Protein AF-A0A7V5KXV4-F1 (afdb_monomer)

Foldseek 3Di:
DDDDDDDDDQDPVRVPPDQLVVVCVVDVPDDSVNSVVCVVVVVDDDPD

Secondary structure (DSSP, 8-state):
-----------TTTTTS-HHHHHHHH-TT--HHHHHHHHHTT---S--

Solvent-accessible surface area (backbone atoms only — not comparable to full-atom values): 3253 Å² total; per-residue (Å²): 135,85,85,83,84,83,90,82,84,81,46,84,89,53,65,82,54,55,67,37,56,50,48,27,70,74,31,94,91,34,51,50,70,54,33,41,50,38,50,76,72,63,72,63,78,81,95,116

pLDDT: mean 85.26, std 8.1, range [52.41, 93.25]

Nearest PDB structures (foldseek):
  7vp4-assembly2_F  TM=4.230E-01  e=9.101E+00  Arabidopsis thaliana

Mean predicted aligned error: 4.58 Å

Structure (mmCIF, N/CA/C/O backbone):
data_AF-A0A7V5KXV4-F1
#
_entry.id   AF-A0A7V5KXV4-F1
#
loop_
_atom_site.group_PDB
_atom_site.id
_atom_site.type_symbol
_atom_site.label_atom_id
_atom_site.label_alt_id
_atom_site.label_comp_id
_atom_site.label_asym_id
_atom_site.label_entity_id
_atom_site.label_seq_id
_atom_site.pdbx_PDB_ins_code
_atom_site.Cartn_x
_atom_site.Cartn_y
_atom_site.Cartn_z
_atom_site.occupancy
_atom_site.B_iso_or_equiv
_atom_site.auth_seq_id
_atom_site.auth_comp_id
_atom_site.auth_asym_id
_atom_site.auth_atom_id
_atom_site.pdbx_PDB_model_num
ATOM 1 N N . MET A 1 1 ? -10.749 -19.758 -4.691 1.00 52.41 1 MET A N 1
ATOM 2 C CA . MET A 1 1 ? -10.370 -18.352 -4.416 1.00 52.41 1 MET A CA 1
ATOM 3 C C . MET A 1 1 ? -10.359 -17.599 -5.732 1.00 52.41 1 MET A C 1
ATOM 5 O O . MET A 1 1 ? -9.758 -18.097 -6.673 1.00 52.41 1 MET A O 1
ATOM 9 N N . LYS A 1 2 ? -11.042 -16.455 -5.825 1.00 63.66 2 LYS A N 1
ATOM 10 C CA . LYS A 1 2 ? -10.997 -15.599 -7.017 1.00 63.66 2 LYS A CA 1
ATOM 11 C C . LYS A 1 2 ? -9.847 -14.609 -6.832 1.00 63.66 2 LYS A C 1
ATOM 13 O O . LYS A 1 2 ? -9.864 -13.851 -5.869 1.00 63.66 2 LYS A O 1
ATOM 18 N N . LEU A 1 3 ? -8.833 -14.672 -7.691 1.00 71.25 3 LEU A N 1
ATOM 19 C CA . LEU A 1 3 ? -7.732 -13.711 -7.684 1.00 71.25 3 LEU A CA 1
ATOM 20 C C . LEU A 1 3 ? -8.258 -12.390 -8.264 1.00 71.25 3 LEU A C 1
ATOM 22 O O . LEU A 1 3 ? -8.722 -12.366 -9.403 1.00 71.25 3 LEU A O 1
ATOM 26 N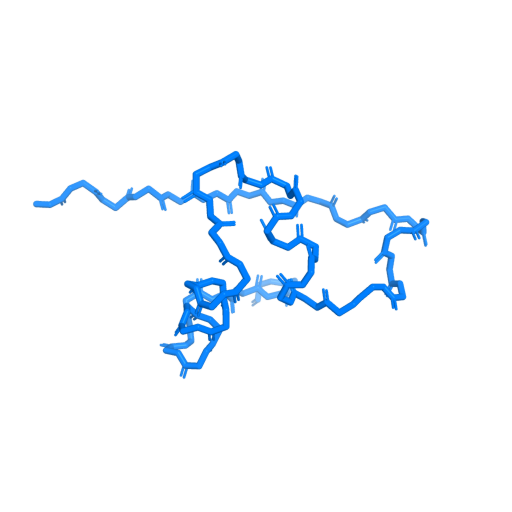 N . ALA A 1 4 ? -8.238 -11.318 -7.475 1.00 79.25 4 ALA A N 1
ATOM 27 C CA . ALA A 1 4 ? -8.537 -9.979 -7.966 1.00 79.25 4 ALA A CA 1
ATOM 28 C C . ALA A 1 4 ? -7.233 -9.350 -8.470 1.00 79.25 4 ALA A C 1
ATOM 30 O O . ALA A 1 4 ? -6.303 -9.146 -7.691 1.00 79.25 4 ALA A O 1
ATOM 31 N N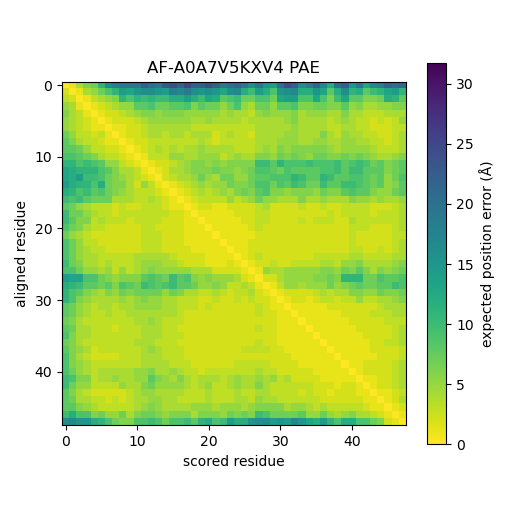 . ILE A 1 5 ? -7.156 -9.090 -9.775 1.00 85.25 5 ILE A N 1
ATOM 32 C CA . ILE A 1 5 ? -6.019 -8.412 -10.400 1.00 85.25 5 ILE A CA 1
ATOM 33 C C . ILE A 1 5 ? -6.431 -6.962 -10.636 1.00 85.25 5 ILE A C 1
ATOM 35 O O . ILE A 1 5 ? -7.429 -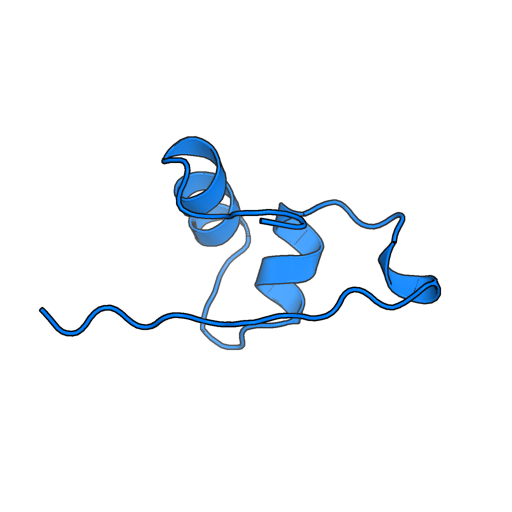6.700 -11.306 1.00 85.25 5 ILE A O 1
ATOM 39 N N . HIS A 1 6 ? -5.663 -6.028 -10.080 1.00 86.25 6 HIS A N 1
ATOM 40 C CA . HIS A 1 6 ? -5.865 -4.597 -10.268 1.00 86.25 6 HIS A CA 1
ATOM 41 C C . HIS A 1 6 ? -4.746 -4.041 -11.146 1.00 86.25 6 HIS A C 1
ATOM 43 O O . HIS A 1 6 ? -3.570 -4.203 -10.828 1.00 86.25 6 HIS A O 1
ATOM 49 N N . HIS A 1 7 ? -5.118 -3.366 -12.233 1.00 87.25 7 HIS A N 1
ATOM 50 C CA . HIS A 1 7 ? -4.188 -2.601 -13.057 1.00 87.25 7 HIS A CA 1
ATOM 51 C C . HIS A 1 7 ? -4.302 -1.129 -12.67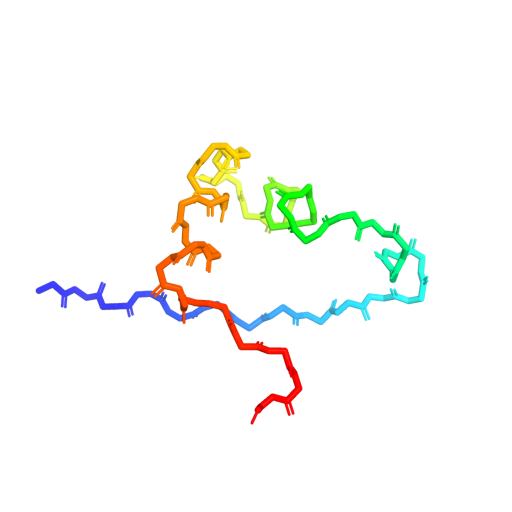9 1.00 87.25 7 HIS A C 1
ATOM 53 O O . HIS A 1 7 ? -5.382 -0.546 -12.758 1.00 87.25 7 HIS A O 1
ATOM 59 N N . LEU A 1 8 ? -3.189 -0.546 -12.246 1.00 87.88 8 LEU A N 1
ATOM 60 C CA . LEU A 1 8 ? -3.104 0.847 -11.831 1.00 87.88 8 LEU A CA 1
ATOM 61 C C . LEU A 1 8 ? -2.104 1.569 -12.730 1.00 87.88 8 LEU A C 1
ATOM 63 O O . LEU A 1 8 ? -1.039 1.032 -13.033 1.00 87.88 8 LEU A O 1
ATOM 67 N N . GLN A 1 9 ? -2.450 2.784 -13.149 1.00 87.69 9 GLN A N 1
ATOM 68 C CA . GLN A 1 9 ? -1.569 3.641 -13.929 1.00 87.69 9 GLN A CA 1
ATOM 69 C C . GLN A 1 9 ? -1.093 4.795 -13.050 1.00 87.69 9 GLN A C 1
ATOM 71 O O . GLN A 1 9 ? -1.891 5.583 -12.540 1.00 87.69 9 GLN A O 1
ATOM 76 N N . VAL A 1 10 ? 0.223 4.885 -12.872 1.00 86.75 10 VAL A N 1
ATOM 77 C CA . VAL A 1 10 ? 0.849 5.949 -12.087 1.00 86.75 10 VAL A CA 1
ATOM 78 C C . VAL A 1 10 ? 0.924 7.208 -12.950 1.00 86.75 10 VAL A C 1
ATOM 80 O O . VAL A 1 10 ? 1.487 7.190 -14.046 1.00 86.75 10 VAL A O 1
ATOM 83 N N . SER A 1 11 ? 0.338 8.303 -12.469 1.00 84.81 11 SER A N 1
ATOM 84 C CA . SER A 1 11 ? 0.443 9.619 -13.103 1.00 84.81 11 SER A CA 1
ATOM 85 C C . SER A 1 11 ? 1.773 10.291 -12.743 1.00 84.81 11 SER A C 1
ATOM 87 O O . SER A 1 11 ? 2.425 9.938 -11.758 1.00 84.81 11 SER A O 1
ATOM 89 N N . SER A 1 12 ? 2.179 11.313 -13.498 1.00 81.56 12 SER A N 1
ATOM 90 C CA . SER A 1 12 ? 3.395 12.089 -13.200 1.00 81.56 12 SER A CA 1
ATOM 91 C C . SER A 1 12 ? 3.388 12.684 -11.783 1.00 81.56 12 SER A C 1
ATOM 93 O O . SER A 1 12 ? 4.426 12.701 -11.123 1.00 81.56 12 SER A O 1
ATOM 95 N N . GLU A 1 13 ? 2.221 13.086 -11.277 1.00 80.88 13 GLU A N 1
ATOM 96 C CA . GLU A 1 13 ? 2.030 13.636 -9.926 1.00 80.88 13 GLU A CA 1
ATOM 97 C C . GLU A 1 13 ? 2.223 12.596 -8.814 1.00 80.88 13 GLU A C 1
ATOM 99 O O . GLU A 1 13 ? 2.701 12.917 -7.726 1.00 80.88 13 GLU A O 1
ATOM 104 N N . THR A 1 14 ? 1.896 11.333 -9.091 1.00 82.12 14 THR A N 1
ATOM 105 C CA . THR A 1 14 ? 2.019 10.225 -8.128 1.00 82.12 14 THR A CA 1
ATOM 106 C C . THR A 1 14 ? 3.330 9.450 -8.274 1.00 82.12 14 THR A C 1
ATOM 108 O O . THR A 1 14 ? 3.680 8.665 -7.397 1.00 82.12 14 THR A O 1
ATOM 111 N N . SER A 1 15 ? 4.124 9.741 -9.311 1.00 77.12 15 SER A N 1
ATOM 112 C CA . SER A 1 15 ? 5.395 9.063 -9.623 1.00 77.12 15 SER A CA 1
ATOM 113 C C . SER A 1 15 ? 6.469 9.126 -8.528 1.00 77.12 15 SER A C 1
ATOM 115 O O . SER A 1 15 ? 7.377 8.299 -8.509 1.00 77.12 15 SER A O 1
ATOM 117 N N . ARG A 1 16 ? 6.379 10.089 -7.603 1.00 85.06 16 ARG A N 1
ATOM 118 C CA . ARG A 1 16 ? 7.310 10.246 -6.468 1.00 85.06 16 ARG A CA 1
ATOM 119 C C . ARG A 1 16 ? 6.758 9.706 -5.150 1.00 85.06 16 ARG A C 1
ATOM 121 O O . ARG A 1 16 ? 7.423 9.813 -4.120 1.00 85.06 16 ARG A O 1
ATOM 128 N N . GLN A 1 17 ? 5.543 9.165 -5.156 1.00 86.38 17 GLN A N 1
ATOM 129 C CA . GLN A 1 17 ? 4.956 8.565 -3.966 1.00 86.38 17 GLN A CA 1
ATOM 130 C C . GLN A 1 17 ? 5.556 7.187 -3.716 1.00 86.38 17 GLN A C 1
ATOM 132 O O . GLN A 1 17 ? 5.947 6.469 -4.637 1.00 86.38 17 GLN A O 1
ATOM 137 N N . ARG A 1 18 ? 5.600 6.786 -2.444 1.00 88.81 18 ARG A N 1
ATOM 138 C CA . ARG A 1 18 ? 5.951 5.407 -2.123 1.00 88.81 18 ARG A CA 1
ATOM 139 C C . ARG A 1 18 ? 4.863 4.471 -2.633 1.00 88.81 18 ARG A C 1
ATOM 141 O O . ARG A 1 18 ? 3.677 4.746 -2.462 1.00 88.81 18 ARG A O 1
ATOM 148 N N . LEU A 1 19 ? 5.270 3.320 -3.155 1.00 87.50 19 LEU A N 1
ATOM 149 C CA . LEU A 1 19 ? 4.355 2.314 -3.690 1.00 87.50 19 LEU A CA 1
ATOM 150 C C . LEU A 1 19 ? 3.288 1.882 -2.669 1.00 87.50 19 LEU A C 1
ATOM 152 O O . LEU A 1 19 ? 2.113 1.811 -3.008 1.00 87.50 19 LEU A O 1
ATOM 156 N N . ASP A 1 20 ? 3.660 1.681 -1.399 1.00 88.25 20 ASP A N 1
ATOM 157 C CA . ASP A 1 20 ? 2.708 1.323 -0.335 1.00 88.25 20 ASP A CA 1
ATOM 158 C C . ASP A 1 20 ? 1.670 2.423 -0.059 1.00 88.25 20 ASP A C 1
ATOM 160 O O . ASP A 1 20 ? 0.535 2.121 0.304 1.00 88.25 20 ASP A O 1
ATOM 164 N N . GLN A 1 21 ? 2.046 3.694 -0.233 1.00 89.56 21 GLN A N 1
ATOM 165 C CA . GLN A 1 21 ? 1.132 4.830 -0.093 1.00 89.56 21 GLN A CA 1
ATOM 166 C C . GLN A 1 21 ? 0.192 4.928 -1.291 1.00 89.56 21 GLN A C 1
ATOM 168 O O . GLN A 1 21 ? -1.013 5.064 -1.101 1.00 89.56 21 GLN A O 1
ATOM 173 N N . TYR A 1 22 ? 0.736 4.807 -2.500 1.00 91.69 22 TYR A N 1
ATOM 174 C CA . TYR A 1 22 ? -0.038 4.863 -3.734 1.00 91.69 22 TYR A CA 1
ATOM 175 C C . TYR A 1 22 ? -1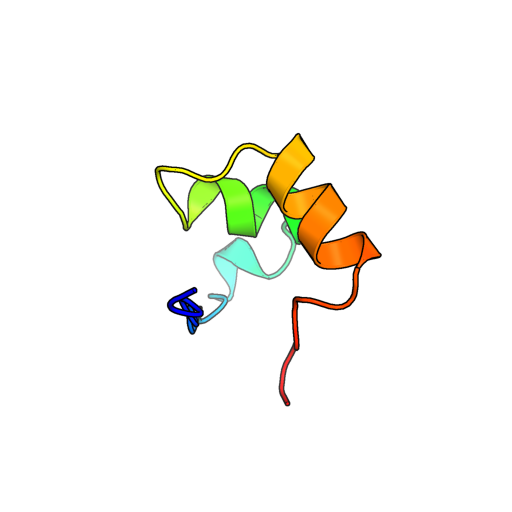.088 3.746 -3.801 1.00 91.69 22 TYR A C 1
ATOM 177 O O . TYR A 1 22 ? -2.254 4.011 -4.087 1.00 91.69 22 TYR A O 1
ATOM 185 N N . LEU A 1 23 ? -0.712 2.507 -3.468 1.00 89.25 23 LEU A N 1
ATOM 186 C CA . LEU A 1 23 ? -1.634 1.367 -3.469 1.00 89.25 23 LEU A CA 1
ATOM 187 C C . LEU A 1 23 ? -2.761 1.535 -2.444 1.00 89.25 23 LEU A C 1
ATOM 189 O O . LEU A 1 23 ? -3.913 1.248 -2.756 1.00 89.25 23 LEU A O 1
ATOM 193 N N . ALA A 1 24 ? -2.441 2.032 -1.247 1.00 89.62 24 ALA A N 1
ATOM 194 C CA . ALA A 1 24 ? -3.436 2.281 -0.207 1.00 89.62 24 ALA A CA 1
ATOM 195 C C . ALA A 1 24 ? -4.370 3.462 -0.528 1.00 89.62 24 ALA A C 1
ATOM 197 O O . ALA A 1 24 ? -5.499 3.493 -0.058 1.00 89.62 24 ALA A O 1
ATOM 198 N N . GLN A 1 25 ? -3.917 4.440 -1.319 1.00 88.38 25 GLN A N 1
ATOM 199 C CA . GLN A 1 25 ? -4.779 5.517 -1.822 1.00 88.38 25 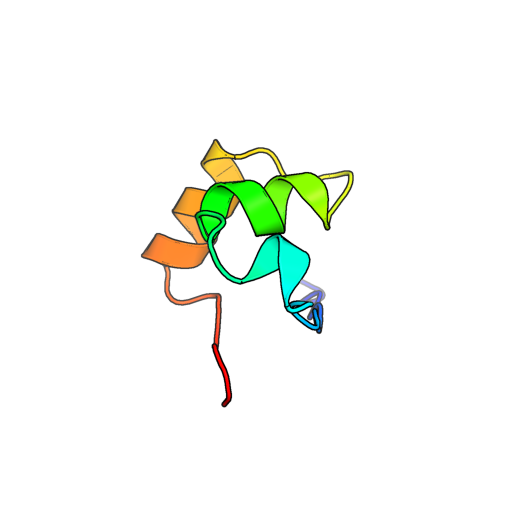GLN A CA 1
ATOM 200 C C . GLN A 1 25 ? -5.643 5.069 -3.005 1.00 88.38 25 GLN A C 1
ATOM 202 O O . GLN A 1 25 ? -6.778 5.516 -3.140 1.00 88.38 25 GLN A O 1
ATOM 207 N N . SER A 1 26 ? -5.109 4.199 -3.864 1.00 86.69 26 SER A N 1
ATOM 208 C CA . SER A 1 26 ? -5.766 3.787 -5.110 1.00 86.69 26 SER A CA 1
ATOM 209 C C . SER A 1 26 ? -6.834 2.710 -4.906 1.00 86.69 26 SER A C 1
ATOM 211 O O . SER A 1 26 ? -7.706 2.543 -5.756 1.00 86.69 26 SER A O 1
ATOM 213 N N . LEU A 1 27 ? -6.766 1.958 -3.805 1.00 86.19 27 LEU A N 1
ATOM 214 C CA . LEU A 1 27 ? -7.667 0.846 -3.509 1.00 86.19 27 LEU A CA 1
ATOM 215 C C . LEU A 1 27 ? -8.357 1.087 -2.161 1.00 86.19 27 LEU A C 1
ATOM 217 O O . LEU A 1 27 ? -7.717 1.024 -1.117 1.00 86.19 27 LEU A O 1
ATOM 221 N N . ILE A 1 28 ? -9.674 1.327 -2.197 1.00 75.38 28 ILE A N 1
ATOM 222 C CA . ILE A 1 28 ? -10.514 1.675 -1.030 1.00 75.38 28 ILE A CA 1
ATOM 223 C C . ILE A 1 28 ? -10.390 0.671 0.129 1.00 75.38 28 ILE A C 1
ATOM 225 O O . ILE A 1 28 ? -10.374 1.078 1.286 1.00 75.38 28 ILE A O 1
ATOM 229 N N . ASP A 1 29 ? -10.236 -0.619 -0.173 1.00 85.12 29 ASP A N 1
ATOM 230 C CA . ASP A 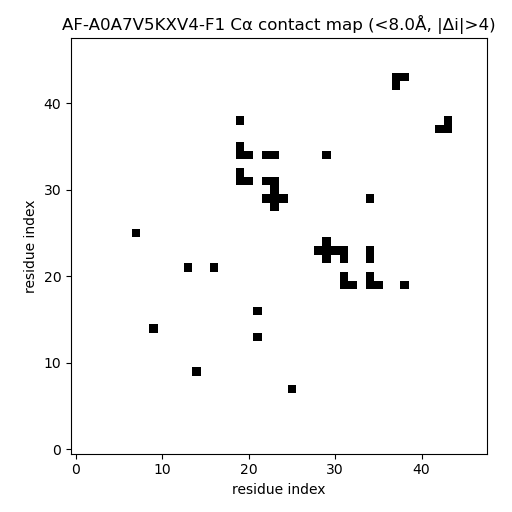1 29 ? -10.163 -1.694 0.828 1.00 85.12 29 ASP A CA 1
ATOM 231 C C . ASP A 1 29 ? -8.729 -2.137 1.163 1.00 85.12 29 ASP A C 1
ATOM 233 O O . ASP A 1 29 ? -8.519 -3.202 1.753 1.00 85.12 29 ASP A O 1
ATOM 237 N N . LEU A 1 30 ? -7.715 -1.349 0.789 1.00 86.19 30 LEU A N 1
ATOM 238 C CA . LEU A 1 30 ? -6.320 -1.695 1.041 1.00 86.19 30 LEU A CA 1
ATOM 239 C C . LEU A 1 30 ? -5.674 -0.751 2.058 1.00 86.19 30 LEU A C 1
ATOM 241 O O . LEU A 1 30 ? -5.328 0.390 1.766 1.00 86.19 30 LEU A O 1
ATOM 245 N N . SER A 1 31 ? -5.409 -1.256 3.263 1.00 90.56 31 SER A N 1
ATOM 246 C CA . SER A 1 31 ? -4.578 -0.524 4.224 1.00 90.56 31 SER A CA 1
ATOM 247 C C . SER A 1 31 ? -3.109 -0.491 3.786 1.00 90.56 31 SER A C 1
ATOM 249 O O . SER A 1 31 ? -2.614 -1.399 3.115 1.00 90.56 31 SER A O 1
ATOM 251 N N . ARG A 1 32 ? -2.348 0.505 4.261 1.00 90.62 32 ARG A N 1
ATOM 252 C CA . ARG A 1 32 ? -0.895 0.596 4.009 1.00 90.62 32 ARG A CA 1
ATOM 253 C C . ARG A 1 32 ? -0.123 -0.654 4.440 1.00 90.62 32 ARG A C 1
ATOM 255 O O . ARG A 1 32 ? 0.818 -1.059 3.764 1.00 90.62 32 ARG A O 1
ATOM 262 N N . THR A 1 33 ? -0.518 -1.281 5.547 1.00 93.25 33 THR A N 1
ATOM 263 C CA . THR A 1 33 ? 0.130 -2.504 6.046 1.00 93.25 33 THR A CA 1
ATOM 264 C C . THR A 1 33 ? -0.142 -3.693 5.126 1.00 93.25 33 THR A C 1
ATOM 266 O O . THR A 1 33 ? 0.767 -4.476 4.851 1.00 93.25 33 THR A O 1
ATOM 269 N N . GLN A 1 34 ? -1.365 -3.816 4.602 1.00 90.50 34 GLN A N 1
ATOM 270 C CA . GLN A 1 34 ? -1.70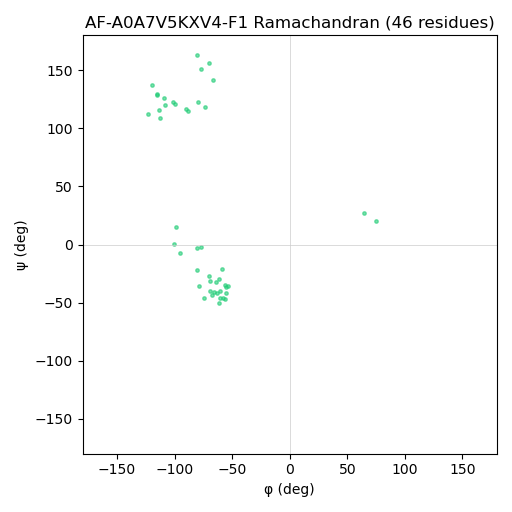2 -4.840 3.610 1.00 90.50 34 GLN A CA 1
ATOM 271 C C . GLN A 1 34 ? -0.982 -4.584 2.284 1.00 90.50 34 GLN A C 1
ATOM 273 O O . GLN A 1 34 ? -0.408 -5.517 1.733 1.00 90.50 34 GLN A O 1
ATOM 278 N N . ALA A 1 35 ? -0.936 -3.331 1.819 1.00 91.31 35 ALA A N 1
ATOM 279 C CA . ALA A 1 35 ? -0.184 -2.945 0.628 1.00 91.31 35 ALA A CA 1
ATOM 280 C C . ALA A 1 35 ? 1.291 -3.340 0.743 1.00 91.31 35 ALA A C 1
ATOM 282 O O . ALA A 1 35 ? 1.828 -3.991 -0.150 1.00 91.31 35 ALA A O 1
ATOM 283 N N . LYS A 1 36 ? 1.923 -3.037 1.884 1.00 93.06 36 LYS A N 1
ATOM 284 C CA . LYS A 1 36 ? 3.297 -3.459 2.167 1.00 93.06 36 LYS A CA 1
ATOM 285 C C . LYS A 1 36 ? 3.454 -4.980 2.109 1.00 93.06 36 LYS A C 1
ATOM 287 O O . LYS A 1 36 ? 4.356 -5.464 1.443 1.00 93.06 36 LYS A O 1
ATOM 292 N N . LYS A 1 37 ? 2.544 -5.733 2.733 1.00 92.94 37 LYS A N 1
ATOM 293 C CA . LYS A 1 37 ? 2.576 -7.202 2.700 1.00 92.94 37 LYS A CA 1
ATOM 294 C C . LYS A 1 37 ? 2.456 -7.757 1.275 1.00 92.94 37 LYS A C 1
ATOM 296 O O . LYS A 1 37 ? 3.138 -8.717 0.948 1.00 92.94 37 LYS A O 1
ATOM 301 N N . ILE A 1 38 ? 1.608 -7.169 0.430 1.00 90.19 38 ILE A N 1
ATOM 302 C CA . ILE A 1 38 ? 1.460 -7.583 -0.976 1.00 90.19 38 ILE A CA 1
ATOM 303 C C . ILE A 1 38 ? 2.747 -7.305 -1.759 1.00 90.19 38 ILE A C 1
ATOM 305 O O . ILE A 1 38 ? 3.164 -8.154 -2.543 1.00 90.19 38 ILE A O 1
ATOM 309 N N . ILE A 1 39 ? 3.395 -6.161 -1.516 1.00 90.62 39 ILE A N 1
ATOM 310 C CA . ILE A 1 39 ? 4.699 -5.831 -2.109 1.00 90.62 39 ILE A CA 1
ATOM 311 C C . ILE A 1 39 ? 5.759 -6.849 -1.669 1.00 90.62 39 ILE A C 1
ATOM 313 O O . ILE A 1 39 ? 6.431 -7.423 -2.520 1.00 90.62 39 ILE A O 1
ATOM 317 N N . ASP A 1 40 ? 5.868 -7.117 -0.364 1.00 91.38 40 ASP A N 1
ATOM 318 C CA . ASP A 1 40 ? 6.864 -8.039 0.203 1.00 91.38 40 ASP A CA 1
ATOM 319 C C . ASP A 1 40 ? 6.690 -9.482 -0.319 1.00 91.38 40 ASP A C 1
ATOM 321 O O . ASP A 1 40 ? 7.662 -10.221 -0.451 1.00 91.38 40 ASP A O 1
ATOM 325 N N . LEU A 1 41 ? 5.456 -9.882 -0.649 1.00 91.38 41 LEU A N 1
ATOM 326 C CA . LEU A 1 41 ? 5.131 -11.184 -1.247 1.00 91.38 41 LEU A CA 1
ATOM 327 C C . LEU A 1 41 ? 5.371 -11.247 -2.768 1.00 91.38 41 LEU A C 1
ATOM 329 O O . LEU A 1 41 ? 5.145 -12.298 -3.364 1.00 91.38 41 LEU A O 1
ATOM 333 N N . GLY A 1 42 ? 5.781 -10.148 -3.410 1.00 89.31 42 GLY A N 1
ATOM 334 C CA . GLY A 1 42 ? 5.952 -10.077 -4.866 1.00 89.31 42 GLY A CA 1
ATOM 335 C C . GLY A 1 42 ? 4.635 -9.987 -5.649 1.00 89.31 42 GLY A C 1
ATOM 336 O O . GLY A 1 42 ? 4.593 -10.295 -6.835 1.00 89.31 42 GLY A O 1
ATOM 337 N N . GLY A 1 43 ? 3.539 -9.571 -5.009 1.00 88.50 43 GLY A N 1
ATOM 338 C CA . GLY A 1 43 ? 2.220 -9.452 -5.642 1.00 88.50 43 GLY A CA 1
ATOM 339 C C . GLY A 1 43 ? 2.039 -8.214 -6.530 1.00 88.50 43 GLY A C 1
ATOM 340 O O . GLY A 1 43 ? 0.970 -8.043 -7.113 1.00 88.50 43 GLY A O 1
ATOM 341 N N . VAL A 1 44 ? 3.048 -7.342 -6.628 1.00 90.12 44 VAL A N 1
ATOM 342 C CA . VAL A 1 44 ? 3.017 -6.114 -7.438 1.00 90.12 44 VAL A CA 1
ATOM 343 C C . VAL A 1 44 ? 4.051 -6.207 -8.551 1.00 90.12 44 VAL A C 1
ATOM 345 O O . VAL A 1 44 ? 5.224 -6.447 -8.284 1.00 90.12 44 VAL A O 1
ATOM 348 N N . HIS A 1 45 ? 3.613 -5.952 -9.781 1.00 89.56 45 HIS A N 1
ATOM 349 C CA . HIS A 1 45 ? 4.468 -5.897 -10.965 1.00 89.56 45 HIS A CA 1
ATO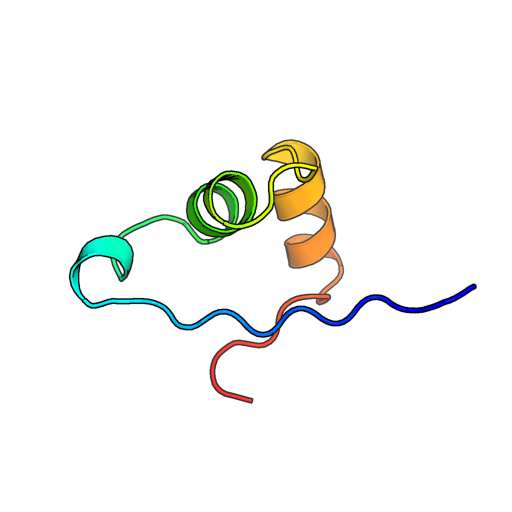M 350 C C . HIS A 1 45 ? 4.457 -4.468 -11.509 1.00 89.56 45 HIS A C 1
ATOM 352 O O . HIS A 1 45 ? 3.386 -3.882 -11.680 1.00 89.56 45 HIS A O 1
ATOM 358 N N . ILE A 1 46 ? 5.635 -3.894 -11.751 1.00 86.56 46 ILE A N 1
ATOM 359 C CA . ILE A 1 46 ? 5.786 -2.522 -12.246 1.00 86.56 46 ILE A CA 1
ATOM 360 C C . ILE A 1 46 ? 6.364 -2.603 -13.654 1.00 86.56 46 ILE A C 1
ATOM 362 O O . ILE A 1 46 ? 7.507 -3.008 -13.812 1.00 86.56 46 ILE A O 1
ATOM 366 N N . ASN A 1 47 ? 5.593 -2.149 -14.647 1.00 81.44 47 ASN A N 1
ATOM 367 C CA . ASN A 1 47 ? 5.952 -2.168 -16.073 1.00 81.44 47 ASN A CA 1
ATOM 368 C C . ASN A 1 47 ? 6.116 -3.567 -16.700 1.00 81.44 47 ASN A C 1
ATOM 370 O O . ASN A 1 47 ? 6.805 -3.694 -17.710 1.00 81.44 47 ASN A O 1
ATOM 374 N N . GLY A 1 48 ? 5.429 -4.576 -16.154 1.00 63.03 48 GLY A N 1
ATOM 375 C CA . GLY A 1 48 ? 5.584 -5.973 -16.586 1.00 63.03 48 GLY A CA 1
ATOM 376 C C . GLY A 1 48 ? 6.916 -6.553 -16.145 1.00 63.03 48 GLY A C 1
ATOM 377 O O . GLY A 1 48 ? 7.383 -7.478 -16.840 1.00 63.03 48 GLY A O 1
#

Sequence (48 aa):
MKLAIHHLQVSSETSRQRLDQYLAQSLIDLSRTQAKKIIDLGGVHING

Radius of gyration: 10.74 Å; Cα contacts (8 Å, |Δi|>4): 24; chains: 1; bounding box: 18×32×23 Å